Protein AF-A0A7Y1VM04-F1 (afdb_monomer_lite)

pLDDT: mean 88.64, std 10.76, range [61.91, 98.62]

Structure (mmCIF, N/CA/C/O backbone):
data_AF-A0A7Y1VM04-F1
#
_entry.id   AF-A0A7Y1VM04-F1
#
loop_
_atom_site.group_PDB
_atom_site.id
_atom_site.type_symbol
_atom_site.label_atom_id
_atom_site.label_alt_id
_atom_site.label_comp_id
_atom_site.label_asym_id
_atom_site.label_entity_id
_atom_site.label_seq_id
_atom_site.pdbx_PDB_ins_code
_atom_site.Cartn_x
_atom_site.Cartn_y
_atom_site.Cartn_z
_atom_site.occupancy
_atom_site.B_iso_or_equiv
_atom_site.auth_seq_id
_atom_site.auth_comp_id
_atom_site.auth_asym_id
_atom_site.auth_atom_id
_atom_site.pdbx_PDB_model_num
ATOM 1 N N . MET A 1 1 ? 43.687 40.252 4.192 1.00 61.91 1 MET A N 1
ATOM 2 C CA . MET A 1 1 ? 43.225 38.877 4.504 1.00 61.91 1 MET A CA 1
ATOM 3 C C . MET A 1 1 ? 41.738 38.669 4.197 1.00 61.91 1 MET A C 1
ATOM 5 O O . MET A 1 1 ? 41.423 37.721 3.499 1.00 61.91 1 MET A O 1
ATOM 9 N N . ARG A 1 2 ? 40.839 39.581 4.604 1.00 70.50 2 ARG A N 1
ATOM 10 C CA . ARG A 1 2 ? 39.375 39.472 4.403 1.00 70.50 2 ARG A CA 1
ATOM 11 C C . ARG A 1 2 ? 38.905 39.342 2.940 1.00 70.50 2 ARG A C 1
ATOM 13 O O . ARG A 1 2 ? 38.033 38.532 2.662 1.00 70.50 2 ARG A O 1
ATOM 20 N N . LEU A 1 3 ? 39.524 40.064 1.999 1.00 77.12 3 LEU A N 1
ATOM 21 C CA . LEU A 1 3 ? 39.141 40.014 0.577 1.00 77.12 3 LEU A CA 1
ATOM 22 C C . LEU A 1 3 ? 39.449 38.659 -0.084 1.00 77.12 3 LEU A C 1
ATOM 24 O O . LEU A 1 3 ? 38.661 38.173 -0.882 1.00 77.12 3 LEU A O 1
ATOM 28 N N . LYS A 1 4 ? 40.559 38.011 0.298 1.00 77.38 4 LYS A N 1
ATOM 29 C CA . LYS A 1 4 ? 40.931 36.685 -0.224 1.00 77.38 4 LYS A CA 1
ATOM 30 C C . LYS A 1 4 ? 39.931 35.608 0.214 1.00 77.38 4 LYS A C 1
ATOM 32 O O . LYS A 1 4 ? 39.588 34.745 -0.582 1.00 77.38 4 LYS A O 1
ATOM 37 N N . PHE A 1 5 ? 39.424 35.708 1.446 1.00 80.44 5 PHE A N 1
ATOM 38 C CA . PHE A 1 5 ? 38.360 34.834 1.948 1.00 80.44 5 PHE A CA 1
ATOM 39 C C . PHE A 1 5 ? 37.028 35.060 1.222 1.00 80.44 5 PHE A C 1
ATOM 41 O O . PHE A 1 5 ? 36.359 34.093 0.876 1.00 80.44 5 PHE A O 1
ATOM 48 N N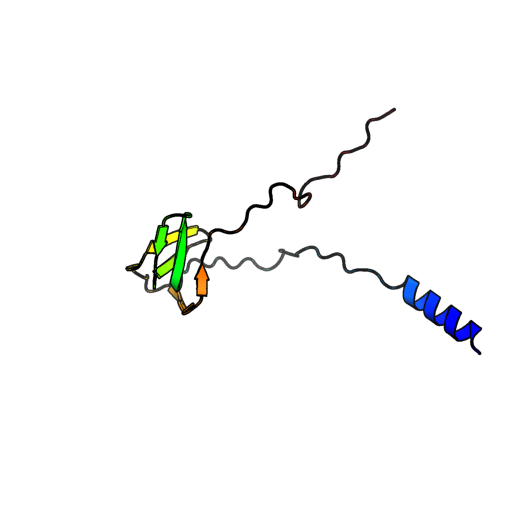 . LEU A 1 6 ? 36.673 36.315 0.931 1.00 82.81 6 LEU A N 1
ATOM 49 C CA . LEU A 1 6 ? 35.470 36.649 0.160 1.00 82.81 6 LEU A CA 1
ATOM 50 C C . LEU A 1 6 ? 35.532 36.126 -1.280 1.00 82.81 6 LEU A C 1
ATOM 52 O O . LEU A 1 6 ? 34.563 35.549 -1.762 1.00 82.81 6 LEU A O 1
ATOM 56 N N . VAL A 1 7 ? 36.680 36.272 -1.944 1.00 86.06 7 VAL A N 1
ATOM 57 C CA . VAL A 1 7 ? 36.884 35.756 -3.306 1.00 86.06 7 VAL A CA 1
ATOM 58 C C . VAL A 1 7 ? 36.840 34.225 -3.325 1.00 86.06 7 VAL A C 1
ATOM 60 O O . VAL A 1 7 ? 36.195 33.650 -4.194 1.00 86.06 7 VAL A O 1
ATOM 63 N N . ALA A 1 8 ? 37.449 33.555 -2.341 1.00 84.12 8 ALA A N 1
ATOM 64 C CA . ALA A 1 8 ? 37.386 32.098 -2.228 1.00 84.12 8 ALA A CA 1
ATOM 65 C C . ALA A 1 8 ? 35.952 31.589 -1.993 1.00 84.12 8 ALA A C 1
ATOM 67 O O . ALA A 1 8 ? 35.531 30.626 -2.629 1.00 84.12 8 ALA A O 1
ATOM 68 N N . ALA A 1 9 ? 35.177 32.260 -1.135 1.00 83.81 9 ALA A N 1
ATOM 69 C CA . ALA A 1 9 ? 33.779 31.911 -0.890 1.00 83.81 9 ALA A CA 1
ATOM 70 C C . ALA A 1 9 ? 32.906 32.081 -2.148 1.00 83.81 9 ALA A C 1
ATOM 72 O O . ALA A 1 9 ? 32.082 31.218 -2.441 1.00 83.81 9 ALA A O 1
ATOM 73 N N . LEU A 1 10 ? 33.132 33.150 -2.921 1.00 83.38 10 LEU A N 1
ATOM 74 C CA . LEU A 1 10 ? 32.401 33.422 -4.161 1.00 83.38 10 LEU A CA 1
ATOM 75 C C . LEU A 1 10 ? 32.686 32.369 -5.247 1.00 83.38 10 LEU A C 1
ATOM 77 O O . LEU A 1 10 ? 31.774 31.935 -5.950 1.00 83.38 10 LEU A O 1
ATOM 81 N N . ILE A 1 11 ? 33.935 31.907 -5.347 1.00 82.62 11 ILE A N 1
ATOM 82 C CA . ILE A 1 11 ? 34.325 30.850 -6.292 1.00 82.62 11 ILE A CA 1
ATOM 83 C C . ILE A 1 11 ? 33.697 29.505 -5.894 1.00 82.62 11 ILE A C 1
ATOM 85 O O . ILE A 1 11 ? 33.171 28.810 -6.758 1.00 82.62 11 ILE A O 1
ATOM 89 N N . CYS A 1 12 ? 33.666 29.165 -4.600 1.00 77.56 12 CYS A N 1
ATOM 90 C CA . CYS A 1 12 ? 33.007 27.943 -4.119 1.00 77.56 12 CYS A CA 1
ATOM 91 C C . CYS A 1 12 ? 31.487 27.948 -4.342 1.00 77.56 12 CYS A C 1
ATOM 93 O O . CYS A 1 12 ? 30.900 26.894 -4.567 1.00 77.56 12 CYS A O 1
ATOM 95 N N . SER A 1 13 ? 30.830 29.111 -4.295 1.00 76.25 13 SER A N 1
ATOM 96 C CA . SER A 1 13 ? 29.392 29.191 -4.586 1.00 76.25 13 SER A CA 1
ATOM 97 C C . SER A 1 13 ? 29.054 28.984 -6.067 1.00 76.25 13 SER A C 1
ATOM 99 O O . SER A 1 13 ? 27.951 28.547 -6.381 1.00 76.25 13 SER A O 1
ATOM 101 N N . ALA A 1 14 ? 29.996 29.246 -6.979 1.00 75.94 14 ALA A N 1
ATOM 102 C CA . ALA A 1 14 ? 29.783 29.111 -8.421 1.00 75.94 14 ALA A CA 1
ATOM 103 C C . ALA A 1 14 ? 29.876 27.658 -8.929 1.00 75.94 14 ALA A C 1
ATOM 105 O O . ALA A 1 14 ? 29.521 27.388 -10.072 1.00 75.94 14 ALA A O 1
ATOM 106 N N . THR A 1 15 ? 30.334 26.721 -8.093 1.00 72.44 15 THR A N 1
ATOM 107 C CA . THR A 1 15 ? 30.430 25.285 -8.412 1.00 72.44 15 THR A CA 1
ATOM 108 C C . THR A 1 15 ? 29.327 24.449 -7.763 1.00 72.44 15 THR A C 1
ATOM 110 O O . THR A 1 15 ? 29.340 23.221 -7.868 1.00 72.44 15 THR A O 1
ATOM 113 N N . ALA A 1 16 ? 28.351 25.091 -7.113 1.00 74.00 16 ALA A N 1
ATOM 114 C CA . ALA A 1 16 ? 27.177 24.425 -6.566 1.00 74.00 16 ALA A CA 1
ATOM 115 C C . ALA A 1 16 ? 26.194 24.071 -7.696 1.00 74.00 16 ALA A C 1
ATOM 117 O O . ALA A 1 16 ? 25.195 24.752 -7.920 1.00 74.00 16 ALA A O 1
ATOM 118 N N . PHE A 1 17 ? 26.489 23.001 -8.430 1.00 75.19 17 PHE A N 1
ATOM 119 C CA . PHE A 1 17 ? 25.514 22.377 -9.316 1.00 75.19 17 PHE A CA 1
ATOM 120 C C . PHE A 1 17 ? 24.474 21.645 -8.464 1.00 75.19 17 PHE A C 1
ATOM 122 O O . PHE A 1 17 ? 24.817 20.807 -7.629 1.00 75.19 17 PHE A O 1
ATOM 129 N N . ALA A 1 18 ? 23.197 21.970 -8.658 1.00 78.12 18 ALA A N 1
ATOM 130 C CA . ALA A 1 18 ? 22.121 21.135 -8.152 1.00 78.12 18 ALA A CA 1
ATOM 131 C C . ALA A 1 18 ? 22.106 19.827 -8.954 1.00 78.12 18 ALA A C 1
ATOM 133 O O . ALA A 1 18 ? 22.295 19.832 -10.167 1.00 78.12 18 ALA A O 1
ATOM 134 N N . GLN A 1 19 ? 21.905 18.711 -8.263 1.00 72.94 19 GLN A N 1
ATOM 135 C CA . GLN A 1 19 ? 21.716 17.414 -8.901 1.00 72.94 19 GLN A CA 1
ATOM 136 C C . GLN A 1 19 ? 20.423 17.419 -9.729 1.00 72.94 19 GLN A C 1
ATOM 138 O O . GLN A 1 19 ? 19.342 17.659 -9.186 1.00 72.94 19 GLN A O 1
ATOM 143 N N . ASP A 1 20 ? 20.529 17.127 -11.025 1.00 62.75 20 ASP A N 1
ATOM 144 C CA . ASP A 1 20 ? 19.371 16.751 -11.831 1.00 62.75 20 ASP A CA 1
ATOM 145 C C . ASP A 1 20 ? 18.908 15.368 -11.359 1.00 62.75 20 ASP A C 1
ATOM 147 O O . ASP A 1 20 ? 19.572 14.354 -11.576 1.00 62.75 20 ASP A O 1
ATOM 151 N N . TYR A 1 21 ? 17.781 15.324 -10.649 1.00 62.38 21 TYR A N 1
ATOM 152 C CA . TYR A 1 21 ? 17.157 14.067 -10.255 1.00 62.38 21 TYR A CA 1
ATOM 153 C C . TYR A 1 21 ? 16.294 13.567 -11.411 1.00 62.38 21 TYR A C 1
ATOM 155 O O . TYR A 1 21 ? 15.149 13.994 -11.572 1.00 62.38 21 TYR A O 1
ATOM 163 N N . PHE A 1 22 ? 16.839 12.654 -12.211 1.00 64.69 22 PHE A N 1
ATOM 164 C CA . PHE A 1 22 ? 16.032 11.810 -13.083 1.00 64.69 22 PHE A CA 1
ATOM 165 C C . PHE A 1 22 ? 16.059 10.382 -12.529 1.00 64.69 22 PHE A C 1
ATOM 167 O O . PHE A 1 22 ? 17.148 9.843 -12.326 1.00 64.69 22 PHE A O 1
ATOM 174 N N . PRO A 1 23 ? 14.902 9.767 -12.225 1.00 67.00 23 PRO A N 1
ATOM 175 C CA . PRO A 1 23 ? 14.875 8.377 -11.800 1.00 67.00 23 PRO A CA 1
ATOM 176 C C . PRO A 1 23 ? 15.360 7.503 -12.957 1.00 67.00 23 PRO A C 1
ATOM 178 O O . PRO A 1 23 ? 14.685 7.379 -13.980 1.00 67.00 23 PRO A O 1
ATOM 181 N N . ASP A 1 24 ? 16.543 6.921 -12.793 1.00 64.56 24 ASP A N 1
ATOM 182 C CA . ASP A 1 24 ? 17.088 5.956 -13.734 1.00 64.56 24 ASP A CA 1
ATOM 183 C C . ASP A 1 24 ? 16.394 4.603 -13.515 1.00 64.56 24 ASP A C 1
ATOM 185 O O . ASP A 1 24 ? 16.396 4.054 -12.410 1.00 64.56 24 ASP A O 1
ATOM 189 N N . ASN A 1 25 ? 15.725 4.104 -14.555 1.00 67.94 25 ASN A N 1
ATOM 190 C CA . ASN A 1 25 ? 14.911 2.887 -14.512 1.00 67.94 25 ASN A CA 1
ATOM 191 C C . ASN A 1 25 ? 15.524 1.751 -15.357 1.00 67.94 25 ASN A C 1
ATOM 193 O O . ASN A 1 25 ? 14.843 0.753 -15.622 1.00 67.94 25 ASN A O 1
ATOM 197 N N . ASP A 1 26 ? 16.797 1.886 -15.751 1.00 67.69 26 ASP A N 1
ATOM 198 C CA . ASP A 1 26 ? 17.528 0.952 -16.624 1.00 67.69 26 ASP A CA 1
ATOM 199 C C . ASP A 1 26 ? 18.086 -0.290 -15.899 1.00 67.69 26 ASP A C 1
ATOM 201 O O . ASP A 1 26 ? 18.823 -1.098 -16.468 1.00 67.69 26 ASP A O 1
ATOM 205 N N . GLY A 1 27 ? 17.703 -0.505 -14.638 1.00 73.88 27 GLY A N 1
ATOM 206 C CA . GLY A 1 27 ? 18.022 -1.733 -13.911 1.00 73.88 27 GLY A CA 1
ATOM 207 C C . GLY A 1 27 ? 17.416 -2.990 -14.555 1.00 73.88 27 GLY A C 1
ATOM 208 O O . GLY A 1 27 ? 16.374 -2.950 -15.216 1.00 73.88 27 GLY A O 1
ATOM 209 N N . VAL A 1 28 ? 18.040 -4.150 -14.313 1.00 78.56 28 VAL A N 1
ATOM 210 C CA . VAL A 1 28 ? 17.513 -5.455 -14.749 1.00 78.56 28 VAL A CA 1
ATOM 211 C C . VAL A 1 28 ? 16.112 -5.658 -14.166 1.00 78.56 28 VAL A C 1
ATOM 213 O O . VAL A 1 28 ? 15.939 -5.827 -12.957 1.00 78.56 28 VAL A O 1
ATOM 216 N N . LYS A 1 29 ? 15.094 -5.653 -15.032 1.00 72.44 29 LYS A N 1
ATOM 217 C CA . LYS A 1 29 ? 13.697 -5.824 -14.620 1.00 72.44 29 LYS A CA 1
ATOM 218 C C . LYS A 1 29 ? 13.447 -7.278 -14.232 1.00 72.44 29 LYS A C 1
ATOM 220 O O . LYS A 1 29 ? 13.236 -8.133 -15.088 1.00 72.44 29 LYS A O 1
ATOM 225 N N . SER A 1 30 ? 13.444 -7.559 -12.933 1.00 73.69 30 SER A N 1
ATOM 226 C CA . SER A 1 30 ? 12.982 -8.847 -12.418 1.00 73.69 30 SER A CA 1
ATOM 227 C C . SER A 1 30 ? 11.454 -8.871 -12.386 1.00 73.69 30 SER A C 1
ATOM 229 O O . SER A 1 30 ? 10.817 -8.006 -11.779 1.00 73.69 30 SER A O 1
ATOM 231 N N . LYS A 1 31 ? 10.844 -9.851 -13.058 1.00 76.44 31 LYS A N 1
ATOM 232 C CA . LYS A 1 31 ? 9.389 -10.020 -13.061 1.00 76.44 31 LYS A CA 1
ATOM 233 C C . LYS A 1 31 ? 8.980 -10.805 -11.815 1.00 76.44 31 LYS A C 1
ATOM 235 O O . LYS A 1 31 ? 9.097 -12.024 -11.779 1.00 76.44 31 LYS A O 1
ATOM 240 N N . ASN A 1 32 ? 8.504 -10.101 -10.792 1.00 78.69 32 ASN A N 1
ATOM 241 C CA . ASN A 1 32 ? 7.948 -10.732 -9.601 1.00 78.69 32 ASN A CA 1
ATOM 242 C C . ASN A 1 32 ? 6.467 -11.079 -9.832 1.00 78.69 32 ASN A C 1
ATOM 244 O O . ASN A 1 32 ? 5.628 -10.189 -9.961 1.00 78.69 32 ASN A O 1
ATOM 248 N N . THR A 1 33 ? 6.155 -12.374 -9.893 1.00 87.62 33 THR A N 1
ATOM 249 C CA . THR A 1 33 ? 4.787 -12.899 -10.062 1.00 87.62 33 THR A CA 1
ATOM 250 C C . THR A 1 33 ? 4.134 -13.320 -8.743 1.00 87.62 33 THR A C 1
ATOM 252 O O . THR A 1 33 ? 3.017 -13.848 -8.752 1.00 87.62 33 THR A O 1
ATOM 255 N N . ASN A 1 34 ? 4.823 -13.131 -7.614 1.00 93.94 34 ASN A N 1
ATOM 256 C CA . ASN A 1 34 ? 4.275 -13.410 -6.293 1.00 93.94 34 ASN A CA 1
ATOM 257 C C . ASN A 1 34 ? 3.175 -12.410 -5.946 1.00 93.94 34 ASN A C 1
ATOM 259 O O . ASN A 1 34 ? 3.102 -11.298 -6.478 1.00 93.94 34 ASN A O 1
ATOM 263 N N . TYR A 1 35 ? 2.317 -12.827 -5.028 1.00 97.75 35 TYR A N 1
ATOM 264 C CA . TYR A 1 35 ? 1.375 -11.918 -4.400 1.00 97.75 35 TYR A CA 1
ATOM 265 C C . TYR A 1 35 ? 2.087 -11.121 -3.306 1.00 97.75 35 TYR A C 1
ATOM 267 O O . TYR A 1 35 ? 3.045 -11.599 -2.702 1.00 97.75 35 TYR A O 1
ATOM 275 N N . THR A 1 36 ? 1.580 -9.934 -3.003 1.00 97.81 36 THR A N 1
ATOM 276 C CA . THR A 1 36 ? 1.942 -9.179 -1.802 1.00 97.81 36 THR A CA 1
ATOM 277 C C . THR A 1 36 ? 0.675 -8.942 -1.000 1.00 97.81 36 THR A C 1
ATOM 279 O O . THR A 1 36 ? -0.288 -8.388 -1.527 1.00 97.81 36 THR A O 1
ATOM 282 N N . ALA A 1 37 ? 0.664 -9.367 0.258 1.00 98.31 37 ALA A N 1
ATOM 283 C CA . ALA A 1 37 ? -0.463 -9.212 1.165 1.00 98.31 37 ALA A CA 1
ATOM 284 C C . ALA A 1 37 ? -0.081 -8.258 2.300 1.00 98.31 37 ALA A C 1
ATOM 286 O O . ALA A 1 37 ? 0.754 -8.594 3.138 1.00 98.31 37 ALA A O 1
ATOM 287 N N . PHE A 1 38 ? -0.702 -7.081 2.336 1.00 98.50 38 PHE A N 1
ATOM 288 C CA . PHE A 1 38 ? -0.603 -6.165 3.470 1.00 98.50 38 PHE A CA 1
ATOM 289 C C . PHE A 1 38 ? -1.693 -6.505 4.478 1.00 98.50 38 PHE A C 1
ATOM 291 O O . PHE A 1 38 ? -2.864 -6.337 4.149 1.00 98.50 38 PHE A O 1
ATOM 298 N N . THR A 1 39 ? -1.337 -6.979 5.668 1.00 98.50 39 THR A N 1
ATOM 299 C CA . THR A 1 39 ? -2.289 -7.475 6.676 1.00 98.50 39 THR A CA 1
ATOM 300 C C . THR A 1 39 ? -2.468 -6.495 7.835 1.00 98.50 39 THR A C 1
ATOM 302 O O . THR A 1 39 ? -1.607 -5.654 8.085 1.00 98.50 39 THR A O 1
ATOM 305 N N . ASN A 1 40 ? -3.578 -6.628 8.571 1.00 98.44 40 ASN A N 1
ATOM 306 C CA . ASN A 1 40 ? -3.913 -5.827 9.760 1.00 98.44 40 ASN A CA 1
ATOM 307 C C . ASN A 1 40 ? -3.996 -4.310 9.505 1.00 98.44 40 ASN A C 1
ATOM 309 O O . ASN A 1 40 ? -3.787 -3.492 10.402 1.00 98.44 40 ASN A O 1
ATOM 313 N N . ALA A 1 41 ? -4.321 -3.921 8.274 1.00 98.25 41 ALA A N 1
ATOM 314 C CA . ALA A 1 41 ? -4.427 -2.527 7.875 1.00 98.25 41 ALA A CA 1
ATOM 315 C C . ALA A 1 41 ? -5.804 -1.941 8.213 1.00 98.25 41 ALA A C 1
ATOM 317 O O . ALA A 1 41 ? -6.829 -2.617 8.111 1.00 98.25 41 ALA A O 1
ATOM 318 N N . LYS A 1 42 ? -5.861 -0.634 8.476 1.00 98.62 42 LYS A N 1
ATOM 319 C CA . LYS A 1 42 ? -7.094 0.138 8.275 1.00 98.62 42 LYS A CA 1
ATOM 320 C C . LYS A 1 42 ? -7.168 0.574 6.810 1.00 98.62 42 LYS A C 1
ATOM 322 O O . LYS A 1 42 ? -6.424 1.455 6.390 1.00 98.62 42 LYS A O 1
ATOM 327 N N . ILE A 1 43 ? -8.033 -0.041 6.010 1.00 98.50 43 ILE A N 1
ATOM 328 C CA . ILE A 1 43 ? -8.092 0.196 4.560 1.00 98.50 43 ILE A CA 1
ATOM 329 C C . ILE A 1 43 ? -9.275 1.100 4.235 1.00 98.50 43 ILE A C 1
ATOM 331 O O . ILE A 1 43 ? -10.428 0.721 4.425 1.00 98.50 43 ILE A O 1
ATOM 335 N N . HIS A 1 44 ? -8.994 2.279 3.702 1.00 98.12 44 HIS A N 1
ATOM 336 C CA . HIS A 1 44 ? -9.983 3.171 3.117 1.00 98.12 44 HIS A CA 1
ATOM 337 C C . HIS A 1 44 ? -10.156 2.788 1.645 1.00 98.12 44 HIS A C 1
ATOM 339 O O . HIS A 1 44 ? -9.247 2.993 0.849 1.00 98.12 44 HIS A O 1
ATOM 345 N N . VAL A 1 45 ? -11.295 2.200 1.281 1.00 96.31 45 VAL A N 1
ATOM 346 C CA . VAL A 1 45 ? -11.600 1.843 -0.119 1.00 96.31 45 VAL A CA 1
ATOM 347 C C . VAL A 1 45 ? -12.256 3.023 -0.831 1.00 96.31 45 VAL A C 1
ATOM 349 O O . VAL A 1 45 ? -11.950 3.321 -1.982 1.00 96.31 45 VAL A O 1
ATOM 352 N N . SER A 1 46 ? -13.135 3.724 -0.120 1.00 95.75 46 SER A N 1
ATOM 353 C CA . SER A 1 46 ? -13.798 4.947 -0.563 1.00 95.75 46 SER A CA 1
ATOM 354 C C . SER A 1 46 ? -13.992 5.879 0.643 1.00 95.75 46 SER A C 1
ATOM 356 O O . SER A 1 46 ? -13.749 5.460 1.780 1.00 95.75 46 SER A O 1
ATOM 358 N N . PRO A 1 47 ? -14.460 7.126 0.448 1.00 93.75 47 PRO A N 1
ATOM 359 C CA . PRO A 1 47 ? -14.755 8.026 1.564 1.00 93.75 47 PRO A CA 1
ATOM 360 C C . PRO A 1 47 ? -15.743 7.448 2.589 1.00 93.75 47 PRO A C 1
ATOM 362 O O . PRO A 1 47 ? -15.696 7.814 3.760 1.00 93.75 47 PRO A O 1
ATOM 365 N N . THR A 1 48 ? -16.624 6.538 2.164 1.00 97.12 48 THR A N 1
ATOM 366 C CA . THR A 1 48 ? -17.671 5.938 3.004 1.00 97.12 48 THR A CA 1
ATOM 367 C C . THR A 1 48 ? -17.382 4.493 3.404 1.00 97.12 48 THR A C 1
ATOM 369 O O . THR A 1 48 ? -18.040 3.970 4.300 1.00 97.12 48 THR A O 1
ATOM 372 N N . GLN A 1 49 ? -16.404 3.839 2.774 1.00 97.62 49 GLN A N 1
ATOM 373 C CA . GLN A 1 49 ? -16.093 2.433 3.007 1.00 97.62 49 GLN A CA 1
ATOM 374 C C . GLN A 1 49 ? -14.699 2.273 3.610 1.00 97.62 49 GLN A C 1
ATOM 376 O O . GLN A 1 49 ? -13.680 2.470 2.942 1.00 97.62 49 GLN A O 1
ATOM 381 N N . VAL A 1 50 ? -14.667 1.844 4.873 1.00 98.19 50 VAL A N 1
ATOM 382 C CA . VAL A 1 50 ? -13.438 1.562 5.618 1.00 98.19 50 VAL A CA 1
ATOM 383 C C . VAL A 1 50 ? -13.471 0.132 6.146 1.00 98.19 50 VAL A C 1
ATOM 385 O O . VAL A 1 50 ? -14.431 -0.276 6.794 1.00 98.19 50 VAL A O 1
ATOM 388 N N . ILE A 1 51 ? -12.402 -0.617 5.893 1.00 98.31 51 ILE A N 1
ATOM 389 C CA . ILE A 1 51 ? -12.193 -1.978 6.385 1.00 98.31 51 ILE A CA 1
ATOM 390 C C . ILE A 1 51 ? -11.202 -1.903 7.547 1.00 98.31 51 ILE A C 1
ATOM 392 O O . ILE A 1 51 ? -10.066 -1.463 7.374 1.00 98.31 51 ILE A O 1
ATOM 396 N N . GLN A 1 52 ? -11.629 -2.328 8.733 1.00 98.00 52 GLN A N 1
ATOM 397 C CA . GLN A 1 52 ? -10.763 -2.440 9.909 1.00 98.00 52 GLN A CA 1
ATOM 398 C C . GLN A 1 52 ? -10.079 -3.806 9.930 1.00 98.00 52 GLN A C 1
ATOM 400 O O . GLN A 1 52 ? -10.704 -4.796 9.550 1.00 98.00 52 GLN A O 1
ATOM 405 N N . ASN A 1 53 ? -8.823 -3.855 10.390 1.00 97.75 53 ASN A N 1
ATOM 406 C CA . ASN A 1 53 ? -8.005 -5.077 10.438 1.00 97.75 53 ASN A CA 1
ATOM 407 C C . ASN A 1 53 ? -8.040 -5.859 9.111 1.00 97.75 53 ASN A C 1
ATOM 409 O O . ASN A 1 53 ? -8.150 -7.082 9.080 1.00 97.75 53 ASN A O 1
ATOM 413 N N . GLY A 1 54 ? -8.023 -5.123 8.002 1.00 98.12 54 GLY A N 1
ATOM 414 C CA . GLY A 1 54 ? -8.162 -5.650 6.658 1.00 98.12 54 GLY A CA 1
ATOM 415 C C . GLY A 1 54 ? -6.848 -6.138 6.070 1.00 98.12 54 GLY A C 1
ATOM 416 O O . GLY A 1 54 ? -5.756 -5.803 6.534 1.00 98.12 54 GLY A O 1
ATOM 417 N N . THR A 1 55 ? -6.980 -6.898 4.990 1.00 98.62 55 THR A N 1
ATOM 418 C CA . THR A 1 55 ? -5.880 -7.309 4.127 1.00 98.62 55 THR A CA 1
ATOM 419 C C . THR A 1 55 ? -6.050 -6.706 2.736 1.00 98.62 55 THR A C 1
ATOM 421 O O . THR A 1 55 ? -7.136 -6.787 2.160 1.00 98.62 55 THR A O 1
ATOM 424 N N . LEU A 1 56 ? -4.982 -6.114 2.194 1.00 98.44 56 LEU A N 1
ATOM 425 C CA . LEU A 1 56 ? -4.882 -5.707 0.791 1.00 98.44 56 LEU A CA 1
ATOM 426 C C . LEU A 1 56 ? -3.964 -6.683 0.053 1.00 98.44 56 LEU A C 1
ATOM 428 O O . LEU A 1 56 ? -2.780 -6.777 0.368 1.00 98.44 56 LEU A O 1
ATOM 432 N N . LEU A 1 57 ? -4.504 -7.378 -0.945 1.00 98.25 57 LEU A N 1
ATOM 433 C CA . LEU A 1 57 ? -3.776 -8.338 -1.766 1.00 98.25 57 LEU A CA 1
ATOM 434 C C . LEU A 1 57 ? -3.463 -7.736 -3.137 1.00 98.25 57 LEU A C 1
ATOM 436 O O . LEU A 1 57 ? 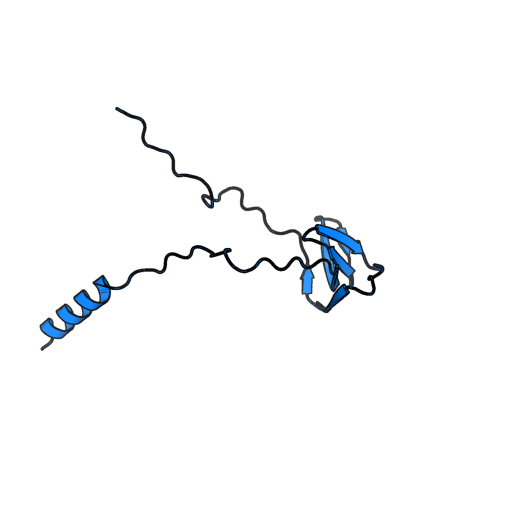-4.367 -7.318 -3.863 1.00 98.25 57 LEU A O 1
ATOM 440 N N . ILE A 1 58 ? -2.184 -7.725 -3.504 1.00 97.56 58 ILE A N 1
ATOM 441 C CA . ILE A 1 58 ? -1.667 -7.185 -4.764 1.00 97.56 58 ILE A CA 1
ATOM 442 C C . ILE A 1 58 ? -0.984 -8.299 -5.556 1.00 97.56 58 ILE A C 1
ATOM 444 O O . ILE A 1 58 ? -0.280 -9.128 -4.985 1.00 97.56 58 ILE A O 1
ATOM 448 N N . LYS A 1 59 ? -1.153 -8.297 -6.879 1.00 95.88 59 LYS A N 1
ATOM 449 C CA . LYS A 1 59 ? -0.397 -9.136 -7.814 1.00 95.88 59 LYS A CA 1
ATOM 450 C C . LYS A 1 59 ? -0.082 -8.331 -9.065 1.00 95.88 59 LYS A C 1
ATOM 452 O O . LYS A 1 59 ? -0.970 -7.673 -9.599 1.00 95.88 59 LYS A O 1
ATOM 457 N N . GLU A 1 60 ? 1.168 -8.374 -9.525 1.00 93.06 60 GLU A N 1
ATOM 458 C CA . GLU A 1 60 ? 1.600 -7.697 -10.763 1.00 93.06 60 GLU A CA 1
ATOM 459 C C . GLU A 1 60 ? 1.179 -6.211 -10.823 1.00 93.06 60 GLU A C 1
ATOM 461 O O . GLU A 1 60 ? 0.687 -5.716 -11.835 1.00 93.06 60 GLU A O 1
ATOM 466 N N . GLY A 1 61 ? 1.326 -5.499 -9.699 1.00 92.06 61 GLY A N 1
ATOM 467 C CA . GLY A 1 61 ? 0.988 -4.074 -9.590 1.00 92.06 61 GLY A CA 1
ATOM 468 C C . GLY A 1 61 ? -0.512 -3.760 -9.544 1.00 92.06 61 GLY A C 1
ATOM 469 O O . GLY A 1 61 ? -0.883 -2.590 -9.559 1.00 92.06 61 GLY A O 1
ATOM 470 N N . LYS A 1 62 ? -1.384 -4.772 -9.473 1.00 95.25 62 LYS A N 1
ATOM 471 C CA . LYS A 1 62 ? -2.840 -4.606 -9.400 1.00 95.25 62 LYS A CA 1
ATOM 472 C C . LYS A 1 62 ? -3.388 -5.102 -8.072 1.00 95.25 62 LYS A C 1
ATOM 474 O O . LYS A 1 62 ? -2.950 -6.130 -7.558 1.00 95.25 62 LYS A O 1
ATOM 479 N N . VAL A 1 63 ? -4.390 -4.401 -7.549 1.00 96.88 63 VAL A N 1
ATOM 480 C CA . VAL A 1 63 ? -5.176 -4.879 -6.407 1.00 96.88 63 VAL A CA 1
ATOM 481 C C . VAL A 1 63 ? -6.042 -6.047 -6.871 1.00 96.88 63 VAL A C 1
ATOM 483 O O . VAL A 1 63 ? -6.855 -5.897 -7.778 1.00 96.88 63 VAL A O 1
ATOM 486 N N . VAL A 1 64 ? -5.850 -7.208 -6.252 1.00 96.88 64 VAL A N 1
ATOM 487 C CA . VAL A 1 64 ? -6.632 -8.424 -6.512 1.00 96.88 64 VAL A CA 1
ATOM 488 C C . VAL A 1 64 ? -7.834 -8.487 -5.577 1.00 96.88 64 VAL A C 1
ATOM 490 O O . VAL A 1 64 ? -8.930 -8.830 -6.008 1.00 96.88 64 VAL A O 1
ATOM 493 N N . GLN A 1 65 ? -7.637 -8.152 -4.300 1.00 97.69 65 GLN A N 1
ATOM 494 C CA . GLN A 1 65 ? -8.695 -8.182 -3.293 1.00 97.69 65 GLN A CA 1
ATOM 495 C C . GLN A 1 65 ? -8.367 -7.240 -2.128 1.00 97.69 65 GLN A C 1
ATOM 497 O O . GLN A 1 65 ? -7.205 -7.086 -1.755 1.00 97.69 65 GLN A O 1
ATOM 502 N N . ALA A 1 66 ? -9.396 -6.645 -1.526 1.00 97.75 66 ALA A N 1
ATOM 503 C CA . ALA A 1 66 ? -9.311 -5.924 -0.260 1.00 97.75 66 ALA A CA 1
ATOM 504 C C . ALA A 1 66 ? -10.494 -6.336 0.626 1.00 97.75 66 ALA A C 1
ATOM 506 O O . ALA A 1 66 ? -11.636 -6.326 0.167 1.00 97.75 66 ALA A O 1
ATOM 507 N N . GLY A 1 67 ? -10.245 -6.728 1.874 1.00 97.81 67 GLY A N 1
ATOM 508 C CA . GLY A 1 67 ? -11.300 -7.249 2.749 1.00 97.81 67 GLY A CA 1
ATOM 509 C C . GLY A 1 67 ? -10.810 -7.579 4.153 1.00 97.81 67 GLY A C 1
ATOM 510 O O . GLY A 1 67 ? -9.610 -7.632 4.394 1.00 97.81 67 GLY A O 1
ATOM 511 N N . SER A 1 68 ? -11.734 -7.819 5.084 1.00 96.56 68 SER A N 1
ATOM 512 C CA . SER A 1 68 ? -11.416 -8.333 6.427 1.00 96.56 68 SER A CA 1
ATOM 513 C C . SER A 1 68 ? -11.075 -9.828 6.417 1.00 96.56 68 SER A C 1
ATOM 515 O O . SER A 1 68 ? -10.286 -10.283 7.235 1.00 96.56 68 SER A O 1
ATOM 517 N N . ALA A 1 69 ? -11.629 -10.582 5.465 1.00 93.81 69 ALA A N 1
ATOM 518 C CA . ALA A 1 69 ? -11.348 -11.997 5.248 1.00 93.81 69 ALA A CA 1
ATOM 519 C C . ALA A 1 69 ? -10.865 -12.209 3.805 1.00 93.81 69 ALA A C 1
ATOM 521 O O . ALA A 1 69 ? -11.660 -12.405 2.885 1.00 93.81 69 ALA A O 1
ATOM 522 N N . VAL A 1 70 ? -9.551 -12.117 3.599 1.00 97.00 70 VAL A N 1
ATOM 523 C CA . VAL A 1 70 ? -8.906 -12.362 2.302 1.00 97.00 70 VAL A CA 1
ATOM 524 C C . VAL A 1 70 ? -8.176 -13.694 2.362 1.00 97.00 70 VAL A C 1
ATOM 526 O O . VAL A 1 70 ? -7.392 -13.929 3.277 1.00 97.00 70 VAL A O 1
ATOM 529 N N . GLN A 1 71 ? -8.420 -14.559 1.380 1.00 96.62 71 GLN A N 1
ATOM 530 C CA . GLN A 1 71 ? -7.649 -15.787 1.219 1.00 96.62 71 GLN A CA 1
ATOM 531 C C . GLN A 1 71 ? -6.279 -15.425 0.647 1.00 96.62 71 GLN A C 1
ATOM 533 O O . GLN A 1 71 ? -6.192 -14.906 -0.465 1.00 96.62 71 GLN A O 1
ATOM 538 N N . ILE A 1 72 ? -5.219 -15.658 1.420 1.00 97.19 72 ILE A N 1
ATOM 539 C CA . ILE A 1 72 ? -3.845 -15.326 1.034 1.00 97.19 72 ILE A CA 1
ATOM 540 C C . ILE A 1 72 ? -3.227 -16.556 0.350 1.00 97.19 72 ILE A C 1
ATOM 542 O O . ILE A 1 72 ? -3.066 -17.588 1.004 1.00 97.19 72 ILE A O 1
ATOM 546 N N . PRO A 1 73 ? -2.875 -16.488 -0.949 1.00 96.69 73 PRO A N 1
ATOM 547 C CA . PRO A 1 73 ? -2.194 -17.585 -1.633 1.00 96.69 73 PRO A CA 1
ATOM 548 C C . PRO A 1 73 ? -0.851 -17.924 -0.975 1.00 96.69 73 PRO A C 1
ATOM 550 O O . PRO A 1 73 ? -0.163 -17.034 -0.479 1.00 96.69 73 PRO A O 1
ATOM 553 N N . ALA A 1 74 ? -0.424 -19.187 -1.031 1.00 95.38 74 ALA A N 1
ATOM 554 C CA . ALA A 1 74 ? 0.833 -19.621 -0.409 1.00 95.38 74 ALA A CA 1
ATOM 555 C C . ALA A 1 74 ? 2.080 -18.907 -0.972 1.00 95.38 74 ALA A C 1
ATOM 557 O O . ALA A 1 74 ? 3.054 -18.704 -0.256 1.00 95.38 74 ALA A O 1
ATOM 558 N N . ASN A 1 75 ? 2.047 -18.472 -2.235 1.00 94.94 75 ASN A N 1
ATOM 559 C CA . ASN A 1 75 ? 3.123 -17.713 -2.878 1.00 94.94 75 ASN A CA 1
ATOM 560 C C . ASN A 1 75 ? 3.012 -16.192 -2.632 1.00 94.94 75 ASN A C 1
ATOM 562 O O . ASN A 1 75 ? 3.225 -15.389 -3.547 1.00 94.94 75 ASN A O 1
ATOM 566 N N . SER A 1 76 ? 2.639 -15.796 -1.413 1.00 96.94 76 SER A N 1
ATOM 567 C CA . SER A 1 76 ? 2.506 -14.392 -1.021 1.00 96.94 76 SER A CA 1
ATOM 568 C C . SER A 1 76 ? 3.671 -13.929 -0.156 1.00 96.94 76 SER A C 1
ATOM 570 O O . SER A 1 76 ? 4.106 -14.626 0.755 1.00 96.94 76 SER A O 1
ATOM 572 N N . ILE A 1 77 ? 4.117 -12.701 -0.387 1.00 96.75 77 ILE A N 1
ATOM 573 C CA . ILE A 1 77 ? 4.929 -11.935 0.552 1.00 96.75 77 ILE A CA 1
ATOM 574 C C . ILE A 1 77 ? 3.963 -11.275 1.537 1.00 96.75 77 ILE A C 1
ATOM 576 O O . ILE A 1 77 ? 3.149 -10.441 1.136 1.00 96.75 77 ILE A O 1
ATOM 580 N N . LEU A 1 78 ? 4.026 -11.661 2.810 1.00 97.62 78 LEU A N 1
ATOM 581 C CA . LEU A 1 78 ? 3.197 -11.071 3.861 1.00 97.62 78 LEU A CA 1
ATOM 582 C C . LEU A 1 78 ? 3.911 -9.867 4.474 1.00 97.62 78 LEU A C 1
ATOM 584 O O . LEU A 1 78 ? 5.087 -9.942 4.826 1.00 97.62 78 LEU A O 1
ATOM 588 N N . ILE A 1 79 ? 3.181 -8.766 4.614 1.00 98.31 79 ILE A N 1
ATOM 589 C CA . ILE A 1 79 ? 3.667 -7.528 5.215 1.00 98.31 79 ILE A CA 1
ATOM 590 C C . ILE A 1 79 ? 2.642 -7.084 6.255 1.00 98.31 79 ILE A C 1
ATOM 592 O O . ILE A 1 79 ? 1.546 -6.644 5.911 1.00 98.31 79 ILE A O 1
ATOM 596 N N . ASP A 1 80 ? 3.004 -7.181 7.531 1.00 98.19 80 ASP A N 1
ATOM 597 C CA . ASP A 1 80 ? 2.165 -6.669 8.610 1.00 98.19 80 ASP A CA 1
ATOM 598 C C . ASP A 1 80 ? 2.251 -5.140 8.673 1.00 98.19 80 ASP A C 1
ATOM 600 O O . ASP A 1 80 ? 3.331 -4.556 8.790 1.00 98.19 80 ASP A O 1
ATOM 604 N N . VAL A 1 81 ? 1.098 -4.485 8.585 1.00 98.25 81 VAL A N 1
ATOM 605 C CA . VAL A 1 81 ? 0.970 -3.026 8.639 1.00 98.25 81 VAL A CA 1
ATOM 606 C C . VAL A 1 81 ? 0.020 -2.594 9.756 1.00 98.25 81 VAL A C 1
ATOM 608 O O . VAL A 1 81 ? -0.651 -1.566 9.652 1.00 98.25 81 VAL A O 1
ATOM 611 N N . SER A 1 82 ? -0.002 -3.362 10.846 1.00 98.44 82 SER A N 1
ATOM 612 C CA . SER A 1 82 ? -0.721 -3.043 12.081 1.00 98.44 82 SER A CA 1
ATOM 613 C C . SER A 1 82 ? -0.540 -1.582 12.510 1.00 98.44 82 SER A C 1
ATOM 615 O O . SER A 1 82 ? 0.561 -1.026 12.501 1.00 98.44 82 SER A O 1
ATOM 617 N N . GLY A 1 83 ? -1.651 -0.934 12.870 1.00 97.94 83 GLY A N 1
ATOM 618 C CA . GLY A 1 83 ? -1.682 0.478 13.268 1.00 97.94 83 GLY A CA 1
ATOM 619 C C . GLY A 1 83 ? -1.512 1.481 12.119 1.00 97.94 83 GLY A C 1
ATOM 620 O O . GLY A 1 83 ? -1.562 2.688 12.357 1.00 97.94 83 GLY A O 1
ATOM 621 N N . LYS A 1 84 ? -1.333 1.022 10.873 1.00 98.38 84 LYS A N 1
ATOM 622 C CA . LYS A 1 84 ? -1.234 1.882 9.686 1.00 98.38 84 LYS A CA 1
ATOM 623 C C . LYS A 1 84 ? -2.551 1.915 8.915 1.00 98.38 84 LYS A C 1
ATOM 625 O O . LYS A 1 84 ? -3.405 1.035 9.036 1.00 98.38 84 LYS A O 1
ATOM 630 N N . SER A 1 85 ? -2.698 2.958 8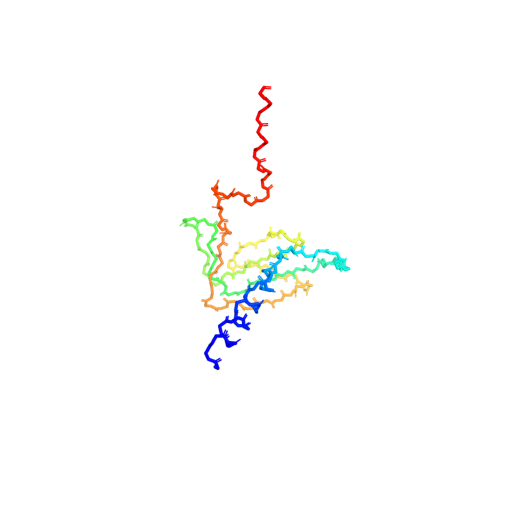.102 1.00 98.06 85 SER A N 1
ATOM 631 C CA . SER A 1 85 ? -3.837 3.125 7.199 1.00 98.06 85 SER A CA 1
ATOM 632 C C . SER A 1 85 ? -3.390 3.055 5.741 1.00 98.06 85 SER A C 1
ATOM 634 O O . SER A 1 85 ? -2.353 3.610 5.386 1.00 98.06 85 SER A O 1
ATOM 636 N N . ILE A 1 86 ? -4.189 2.395 4.907 1.00 98.25 86 ILE A N 1
ATOM 637 C CA . ILE A 1 86 ? -4.021 2.326 3.453 1.00 98.25 86 ILE A CA 1
ATOM 638 C C . ILE A 1 86 ? -5.158 3.117 2.809 1.00 98.25 86 ILE A C 1
ATOM 640 O O . ILE A 1 86 ? -6.313 2.958 3.198 1.00 98.25 86 ILE A O 1
ATOM 644 N N . TYR A 1 87 ? -4.837 3.952 1.826 1.00 97.44 87 TYR A N 1
ATOM 645 C CA . TYR A 1 87 ? -5.788 4.763 1.069 1.00 97.44 87 TYR A CA 1
ATOM 646 C C . TYR A 1 87 ? -5.377 4.800 -0.414 1.00 97.44 87 TYR A C 1
ATOM 648 O O . TYR A 1 87 ? -4.202 4.569 -0.718 1.00 97.44 87 TYR A O 1
ATOM 656 N N . PRO A 1 88 ? -6.308 5.068 -1.351 1.00 95.94 88 PRO A N 1
ATOM 657 C CA . PRO A 1 88 ? -5.950 5.331 -2.739 1.00 95.94 88 PRO A CA 1
ATOM 658 C C . PRO A 1 88 ? -5.026 6.546 -2.801 1.00 95.94 88 PRO A C 1
ATOM 660 O O . PRO A 1 88 ? -5.278 7.532 -2.115 1.00 95.94 88 PRO A O 1
ATOM 663 N N . SER A 1 89 ? -3.973 6.481 -3.615 1.00 94.81 89 SER A N 1
ATOM 664 C CA . SER A 1 89 ? -3.020 7.588 -3.740 1.00 94.81 89 SER A CA 1
ATOM 665 C C . SER A 1 89 ? -3.712 8.900 -4.125 1.00 94.81 89 SER A C 1
ATOM 667 O O . SER A 1 89 ? -4.757 8.903 -4.779 1.00 94.81 89 SER A O 1
ATOM 669 N N . PHE A 1 90 ? -3.104 10.022 -3.748 1.00 92.62 90 PHE A N 1
ATOM 670 C CA . PHE A 1 90 ? -3.605 11.339 -4.119 1.00 92.62 90 PHE A CA 1
ATOM 671 C C . PHE A 1 90 ? -3.423 11.606 -5.616 1.00 92.62 90 PHE A C 1
ATOM 673 O O . PHE A 1 90 ? -2.465 11.141 -6.237 1.00 92.62 90 PHE A O 1
ATOM 680 N N . ILE A 1 91 ? -4.352 12.381 -6.176 1.00 90.94 91 ILE A N 1
ATOM 681 C CA . ILE A 1 91 ? -4.300 12.885 -7.548 1.00 90.94 91 ILE A CA 1
ATOM 682 C C . ILE A 1 91 ? -4.002 14.381 -7.459 1.00 90.94 91 ILE A C 1
ATOM 684 O O . ILE A 1 91 ? -4.760 15.110 -6.820 1.00 90.94 91 ILE A O 1
ATOM 688 N N . ASP A 1 92 ? -2.919 14.825 -8.096 1.00 91.62 92 ASP A N 1
ATOM 689 C CA . ASP A 1 92 ? -2.583 16.244 -8.245 1.00 91.62 92 ASP A CA 1
ATOM 690 C C . ASP A 1 92 ? -2.959 16.720 -9.661 1.00 91.62 92 ASP A C 1
ATOM 692 O O . ASP A 1 92 ? -2.235 16.429 -10.617 1.00 91.62 92 ASP A O 1
ATOM 696 N N . PRO A 1 93 ? -4.099 17.418 -9.828 1.00 91.25 93 PRO A N 1
ATOM 697 C CA . PRO A 1 93 ? -4.547 17.881 -11.137 1.00 91.25 93 PRO A CA 1
ATOM 698 C C . PRO A 1 93 ? -3.805 19.131 -11.640 1.00 91.25 93 PRO A C 1
ATOM 700 O O . PRO A 1 93 ? -3.966 19.480 -12.806 1.00 91.25 93 PRO A O 1
ATOM 703 N N . PHE A 1 94 ? -3.011 19.809 -10.802 1.00 91.19 94 PHE A N 1
ATOM 704 C CA . PHE A 1 94 ? -2.314 21.056 -11.150 1.00 91.19 94 PHE A CA 1
ATOM 705 C C . PHE A 1 94 ? -0.792 20.876 -11.186 1.00 91.19 94 PHE A C 1
ATOM 707 O O . PHE A 1 94 ? -0.031 21.773 -10.819 1.00 91.19 94 PHE A O 1
ATOM 714 N N . SER A 1 95 ? -0.339 19.716 -11.660 1.00 88.19 95 SER A N 1
ATOM 715 C CA . SER A 1 95 ? 1.081 19.423 -11.812 1.00 88.19 95 SER A CA 1
ATOM 716 C C . SER A 1 95 ? 1.587 19.739 -13.221 1.00 88.19 95 SER A C 1
ATOM 718 O O . SER A 1 95 ? 0.969 19.370 -14.215 1.00 88.19 95 SER A O 1
ATOM 720 N N . ASN A 1 96 ? 2.768 20.355 -13.309 1.00 87.88 96 ASN A N 1
ATOM 721 C CA . ASN A 1 96 ? 3.531 20.461 -14.561 1.00 87.88 96 ASN A CA 1
ATOM 722 C C . ASN A 1 96 ? 4.453 19.241 -14.782 1.00 87.88 96 ASN A C 1
ATOM 724 O O . ASN A 1 96 ? 5.262 19.233 -15.711 1.00 87.88 96 ASN A O 1
ATOM 728 N N . PHE A 1 97 ? 4.394 18.229 -13.907 1.00 85.31 97 PHE A N 1
ATOM 729 C CA . PHE A 1 97 ? 5.229 17.033 -13.991 1.00 85.31 97 PHE A CA 1
ATOM 730 C C . PHE A 1 97 ? 4.859 16.186 -15.218 1.00 85.31 97 PHE A C 1
ATOM 732 O O . PHE A 1 97 ? 3.704 15.817 -15.402 1.00 85.31 97 PHE A O 1
ATOM 739 N N . GLY A 1 98 ? 5.846 15.871 -16.062 1.00 83.38 98 GLY A N 1
ATOM 740 C CA . GLY A 1 98 ? 5.642 15.079 -17.282 1.00 83.38 98 GLY A CA 1
ATOM 741 C C . GLY A 1 98 ? 4.987 15.827 -18.453 1.00 83.38 98 GLY A C 1
ATOM 742 O O . GLY A 1 98 ? 4.718 15.205 -19.477 1.00 83.38 98 GLY A O 1
ATOM 743 N N . VAL A 1 99 ? 4.751 17.140 -18.336 1.00 87.88 99 VAL A N 1
ATOM 744 C CA . VAL A 1 99 ? 4.159 17.974 -19.396 1.00 87.88 99 VAL A CA 1
ATOM 745 C C . VAL A 1 99 ? 5.243 18.840 -20.048 1.00 87.88 99 VAL A C 1
ATOM 747 O O . VAL A 1 99 ? 5.997 19.531 -19.360 1.00 87.88 99 VAL A O 1
ATOM 750 N N . GLU A 1 100 ? 5.334 18.824 -21.383 1.00 87.25 100 GLU A N 1
ATOM 751 C CA . GLU A 1 100 ? 6.259 19.697 -22.120 1.00 87.25 100 GLU A CA 1
ATOM 752 C C . GLU A 1 100 ? 5.823 21.165 -21.983 1.00 87.25 100 GLU A C 1
ATOM 754 O O . GLU A 1 100 ? 4.641 21.499 -22.096 1.00 87.25 100 GLU A O 1
ATOM 759 N N . LYS A 1 101 ? 6.781 22.069 -21.745 1.00 87.88 101 LYS A N 1
ATOM 760 C CA . LYS A 1 101 ? 6.483 23.504 -21.665 1.00 87.88 101 LYS A CA 1
ATOM 761 C C . LYS A 1 101 ? 5.977 24.01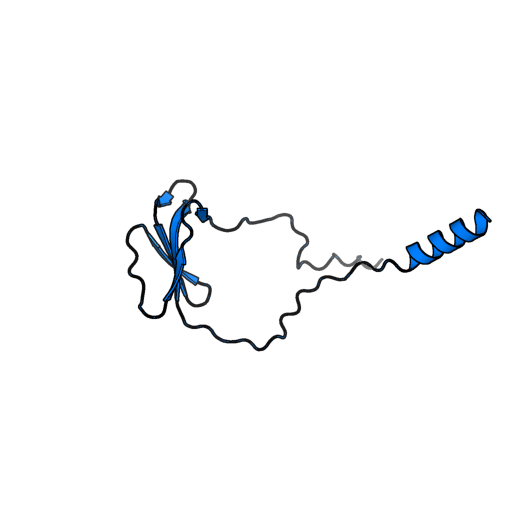5 -23.024 1.00 87.88 101 LYS A C 1
ATOM 763 O O . LYS A 1 101 ? 6.551 23.646 -24.051 1.00 87.88 101 LYS A O 1
ATOM 768 N N . PRO A 1 102 ? 4.976 24.915 -23.055 1.00 87.62 102 PRO A N 1
ATOM 769 C CA . PRO A 1 102 ? 4.499 25.503 -24.301 1.00 87.62 102 PRO A CA 1
ATOM 770 C C . PRO A 1 102 ? 5.638 26.171 -25.077 1.00 87.62 102 PRO A C 1
ATOM 772 O O . PRO A 1 102 ?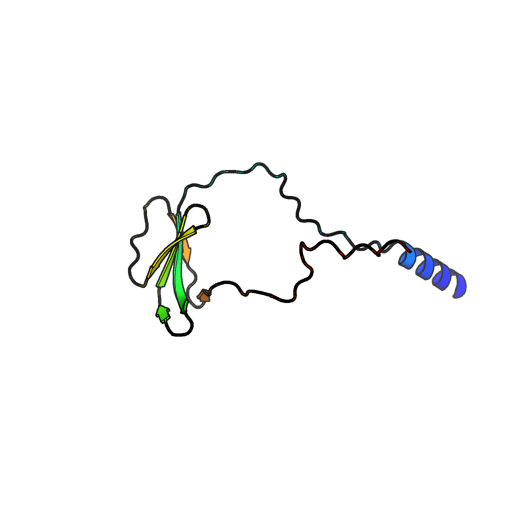 6.399 26.971 -24.524 1.00 87.62 102 PRO A O 1
ATOM 775 N N . LYS A 1 103 ? 5.749 25.863 -26.372 1.00 90.69 103 LYS A N 1
ATOM 776 C CA 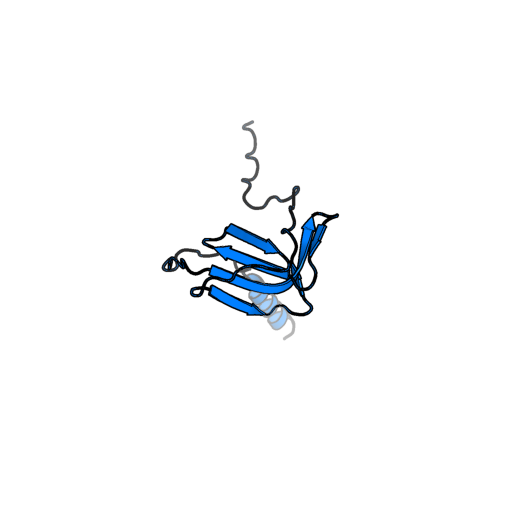. LYS A 1 103 ? 6.687 26.540 -27.275 1.00 90.69 103 LYS A CA 1
ATOM 777 C C . LYS A 1 103 ? 6.143 27.927 -27.612 1.00 90.69 103 LYS A C 1
ATOM 779 O O . LYS A 1 103 ? 4.938 28.102 -27.782 1.00 90.69 103 LYS A O 1
ATOM 784 N N . ARG A 1 104 ? 7.028 28.924 -27.704 1.00 90.50 104 ARG A N 1
ATOM 785 C CA . ARG A 1 104 ? 6.642 30.267 -28.164 1.00 90.50 104 ARG A CA 1
ATOM 786 C C . ARG A 1 104 ? 6.111 30.191 -29.598 1.00 90.50 104 ARG A C 1
ATOM 788 O O . ARG A 1 104 ? 6.696 29.495 -30.424 1.00 90.50 104 ARG A O 1
ATOM 795 N N . ALA A 1 105 ? 5.038 30.927 -29.882 1.00 87.00 105 ALA A N 1
ATOM 796 C CA . ALA A 1 105 ? 4.558 31.102 -31.247 1.00 87.00 105 ALA A CA 1
ATOM 797 C C . ALA A 1 105 ? 5.600 31.883 -32.077 1.00 87.00 105 ALA A C 1
ATOM 799 O O . ALA A 1 105 ? 6.238 32.789 -31.529 1.00 87.00 105 ALA A O 1
ATOM 800 N N . PRO A 1 106 ? 5.797 31.540 -33.361 1.00 82.50 106 PRO A N 1
ATOM 801 C CA . PRO A 1 106 ? 6.622 32.341 -34.256 1.00 82.50 106 PRO A CA 1
ATOM 802 C C . PRO A 1 106 ? 5.970 33.715 -34.477 1.00 82.50 106 PRO A C 1
ATOM 804 O O . PRO A 1 106 ? 4.744 33.808 -34.568 1.00 82.50 106 PRO A O 1
ATOM 807 N N . GLY A 1 107 ? 6.800 34.760 -34.491 1.00 72.88 107 GLY A N 1
ATOM 808 C CA . GLY A 1 107 ? 6.411 36.138 -34.808 1.00 72.88 107 GLY A CA 1
ATOM 809 C C . GLY A 1 107 ? 6.617 36.480 -36.274 1.00 72.88 107 GLY A C 1
ATOM 810 O O . GLY A 1 107 ? 7.327 35.708 -36.959 1.00 72.88 107 GLY A O 1
#

Radius of gyration: 24.58 Å; chains: 1; bounding box: 61×60×48 Å

Foldseek 3Di:
DVVVVVVVVVVVVVPPDDDDDDPDPPPDDDQDQFKEKEFQAFEPPDPPDTAGRWIFIDGRNDTPDIHNDDDHDPRYDYHYPHPYYHYPDDDDPPDCPPPDDDDDDDD

Secondary structure (DSSP, 8-state):
-HHHHHHHHHHHHTT-PPP-------S------SEEEEEEEEEESSSS-EEEEEEEEEETTEEEEEESS----TTEEEEE-TT-EE-PPP--TT--TT-PPPPPPP-

Sequence (107 aa):
MRLKFLVAALICSATAFAQDYFPDNDGVKSKNTNYTAFTNAKIHVSPTQVIQNGTLLIKEGKVVQAGSAVQIPANSILIDVSGKSIYPSFIDPFSNFGVEKPKRAPG